Protein AF-A0A2G9XIV4-F1 (afdb_monomer)

Solvent-accessible surface area (backbone atoms only — not comparable to full-atom values): 6781 Å² total; per-residue (Å²): 138,84,92,63,65,59,66,62,54,16,43,53,44,11,53,52,32,30,74,41,35,39,82,73,36,91,86,48,71,85,70,71,69,76,43,73,49,71,49,78,47,77,39,81,91,79,71,44,75,49,69,48,48,51,55,42,62,82,71,93,67,86,53,68,64,30,22,48,42,14,38,52,41,20,49,53,41,41,44,69,72,41,42,87,83,46,74,81,74,77,91,73,88,87,65,81,59,66,48,75,61,68,94,82,39,70,50,70,62,131

Mean predicted aligned error: 3.56 Å

Nearest PDB structures (foldseek):
  3jqj-assembly1_B  TM=9.462E-01  e=2.613E-1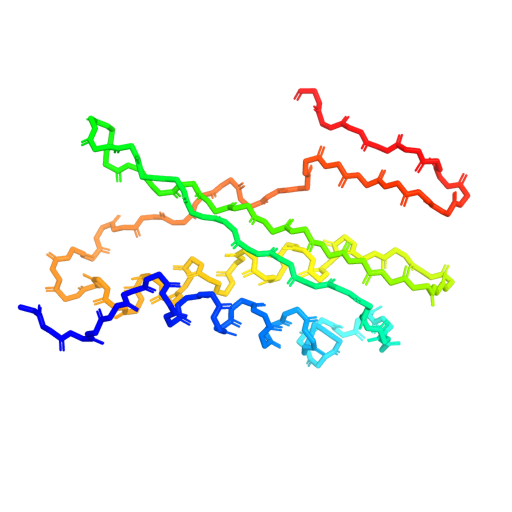0  Thermus thermophilus HB8
  3jqk-assembly1_A  TM=9.771E-01  e=6.191E-10  Thermus thermophilus HB8
  4pyd-assembly1_D  TM=9.855E-01  e=1.219E-09  Escherichia coli K-12
  4pya-assembly1_A  TM=9.927E-01  e=2.652E-08  Escherichia coli K-12
  1ekr-assembly1_A  TM=8.730E-01  e=9.307E-09  Escherichia coli

pLDDT: mean 94.66, std 8.62, range [45.69, 98.75]

Foldseek 3Di:
DPPDDLQVQLFVQLLVQLQCLCVVPVPDDRFDWPDKDWDWDADPVVRDIDIFIDTHGDDQDWSQSSRLRSRVRSLVSSCVSCCVVPVPDDDDDSHGQWTADDPVGIDGDD

Radius of gyration: 14.83 Å; Cα contacts (8 Å, |Δi|>4): 152; chains: 1; bounding box: 32×26×44 Å

Secondary structure (DSSP, 8-state):
--S--HHHHHHHHHHHHHHTHHHHSTTPPP--EEEEEEEEEEETTTTEEEEEEEEEE-SSS--HHHHHHHHHHHHHHHHHHHTTT-S----------EE--STT--EE--

Sequence (110 aa):
MTKGDVFAVAKVAGIMAAKKTSDMIPMCHPLYLTGVDIQFTVNADSGEIKILAAVKTVGKTGVEMEAMTAVAVAGLTIYDMCKAADRSIIITDINLLSKKGGKSGTFIRE

Structure (mmCIF, N/CA/C/O backbone):
data_AF-A0A2G9XIV4-F1
#
_entry.id   AF-A0A2G9XIV4-F1
#
loop_
_atom_site.group_PDB
_atom_site.id
_atom_site.type_symbol
_atom_site.label_atom_id
_atom_site.label_alt_id
_atom_site.label_comp_id
_atom_site.label_asym_id
_atom_site.label_entity_id
_atom_site.label_seq_id
_atom_site.pdbx_PDB_ins_code
_atom_site.Cartn_x
_atom_site.Cartn_y
_atom_site.Cartn_z
_atom_site.occupancy
_atom_site.B_iso_or_equiv
_atom_site.auth_seq_id
_atom_site.auth_comp_id
_atom_site.auth_asym_id
_atom_site.auth_atom_id
_atom_site.pdbx_PDB_model_num
ATOM 1 N N . MET A 1 1 ? 5.610 -6.203 -24.290 1.00 46.03 1 MET A N 1
ATOM 2 C CA . MET A 1 1 ? 4.916 -6.460 -23.010 1.00 46.03 1 MET A CA 1
ATOM 3 C C . MET A 1 1 ? 3.524 -5.874 -23.093 1.00 46.03 1 MET A C 1
ATOM 5 O O . MET A 1 1 ? 3.418 -4.668 -23.222 1.00 46.03 1 MET A O 1
ATOM 9 N N . THR A 1 2 ? 2.471 -6.679 -23.024 1.00 45.69 2 THR A N 1
ATOM 10 C CA . THR A 1 2 ? 1.101 -6.154 -22.900 1.00 45.69 2 THR A CA 1
ATOM 11 C C . THR A 1 2 ? 0.370 -6.948 -21.829 1.00 45.69 2 THR A C 1
ATOM 13 O O . THR A 1 2 ? -0.594 -7.650 -22.102 1.00 45.69 2 THR A O 1
ATOM 16 N N . LYS A 1 3 ? 0.863 -6.865 -20.585 1.00 57.59 3 LYS A N 1
ATOM 17 C CA . LYS A 1 3 ? 0.127 -7.367 -19.413 1.00 57.59 3 LYS A CA 1
ATOM 18 C C . LYS A 1 3 ? -1.074 -6.468 -19.038 1.00 57.59 3 LYS A C 1
ATOM 20 O O . LYS A 1 3 ? -1.770 -6.776 -18.082 1.00 57.59 3 LYS A O 1
ATOM 25 N N . GLY A 1 4 ? -1.351 -5.408 -19.804 1.00 65.81 4 GLY A N 1
ATOM 26 C CA . GLY A 1 4 ? -2.437 -4.455 -19.555 1.00 65.81 4 GLY A CA 1
ATOM 27 C C . GLY A 1 4 ? -1.962 -3.201 -18.822 1.00 65.81 4 GLY A C 1
ATOM 28 O O . GLY A 1 4 ? -0.762 -3.008 -18.628 1.00 65.81 4 GLY A O 1
ATOM 29 N N . ASP A 1 5 ? -2.909 -2.343 -18.443 1.00 90.44 5 ASP A N 1
ATOM 30 C CA . ASP A 1 5 ? -2.645 -1.135 -17.658 1.00 90.44 5 ASP A CA 1
ATOM 31 C C . ASP A 1 5 ? -2.196 -1.518 -16.237 1.00 90.44 5 ASP A C 1
ATOM 33 O O . ASP A 1 5 ? -2.998 -1.922 -15.390 1.00 90.44 5 ASP A O 1
ATOM 37 N N . VAL A 1 6 ? -0.887 -1.411 -15.999 1.00 94.00 6 VAL A N 1
ATOM 38 C CA . VAL A 1 6 ? -0.233 -1.781 -14.738 1.00 94.00 6 VAL A CA 1
ATOM 39 C C . VAL A 1 6 ? -0.821 -1.014 -13.554 1.00 94.00 6 VAL A C 1
ATOM 41 O O . VAL A 1 6 ? -1.042 -1.597 -12.492 1.00 94.00 6 VAL A O 1
ATOM 44 N N . PHE A 1 7 ? -1.125 0.274 -13.728 1.00 96.31 7 PHE A N 1
ATOM 45 C CA . PHE A 1 7 ? -1.637 1.110 -12.645 1.00 96.31 7 PHE A CA 1
ATOM 46 C C . PHE A 1 7 ? -3.095 0.800 -12.333 1.00 96.31 7 PHE A C 1
ATOM 48 O O . PHE A 1 7 ? -3.472 0.778 -11.159 1.00 96.31 7 PHE A O 1
ATOM 55 N N . ALA A 1 8 ? -3.910 0.499 -13.345 1.00 96.81 8 ALA A N 1
ATOM 56 C CA . ALA A 1 8 ? -5.287 0.068 -13.123 1.00 96.81 8 ALA A CA 1
ATOM 57 C C . ALA A 1 8 ? -5.342 -1.249 -12.330 1.00 96.81 8 ALA A C 1
ATOM 59 O O . ALA A 1 8 ? -6.069 -1.343 -11.337 1.00 96.81 8 ALA A O 1
ATOM 60 N N . VAL A 1 9 ? -4.533 -2.244 -12.708 1.00 97.50 9 VAL A N 1
ATOM 61 C CA . VAL A 1 9 ? -4.481 -3.540 -12.009 1.00 97.50 9 VAL A CA 1
ATOM 62 C C . VAL A 1 9 ? -3.934 -3.375 -10.588 1.00 97.50 9 VAL A C 1
ATOM 64 O O . VAL A 1 9 ? -4.540 -3.872 -9.637 1.00 97.50 9 VAL A O 1
ATOM 67 N N . ALA A 1 10 ? -2.849 -2.614 -10.413 1.00 98.19 10 ALA A N 1
ATOM 68 C CA . ALA A 1 10 ? -2.278 -2.331 -9.097 1.00 98.19 10 ALA A CA 1
ATOM 69 C C . ALA A 1 10 ? -3.242 -1.554 -8.185 1.00 98.19 10 ALA A C 1
ATOM 71 O O . ALA A 1 10 ? -3.318 -1.842 -6.989 1.00 98.19 10 ALA A O 1
ATOM 72 N N . LYS A 1 11 ? -4.031 -0.617 -8.735 1.00 98.44 11 LYS A N 1
ATOM 73 C CA . LYS A 1 11 ? -5.085 0.098 -7.997 1.00 98.44 11 LYS A CA 1
ATOM 74 C C . LYS A 1 11 ? -6.133 -0.870 -7.460 1.00 98.44 11 LYS A C 1
ATOM 76 O O . LYS A 1 11 ? -6.463 -0.818 -6.277 1.00 98.44 11 LYS A O 1
ATOM 81 N N . VAL A 1 12 ? -6.647 -1.759 -8.310 1.00 98.25 12 VAL A N 1
ATOM 82 C CA . VAL A 1 12 ? -7.649 -2.753 -7.899 1.00 98.25 12 VAL A CA 1
ATOM 83 C C . VAL A 1 12 ? -7.076 -3.681 -6.830 1.00 98.25 12 VAL A C 1
A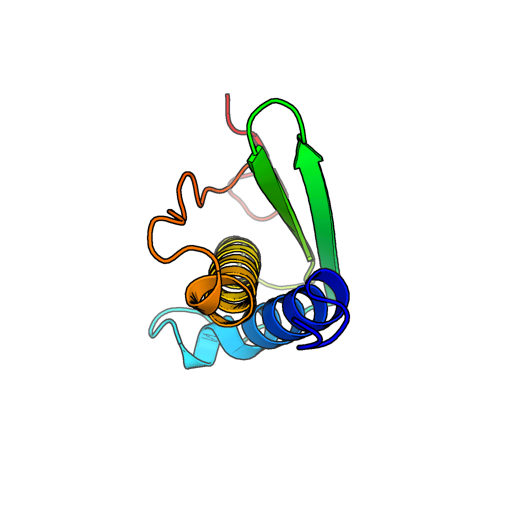TOM 85 O O . VAL A 1 12 ? -7.720 -3.887 -5.800 1.00 98.25 12 VAL A O 1
ATOM 88 N N . ALA A 1 13 ? -5.852 -4.176 -7.026 1.00 98.62 13 ALA A N 1
ATOM 89 C CA . ALA A 1 13 ? -5.180 -5.044 -6.066 1.00 98.62 13 ALA A CA 1
ATOM 90 C C . ALA A 1 13 ? -4.993 -4.363 -4.701 1.00 98.62 13 ALA A C 1
ATOM 92 O O . ALA A 1 13 ? -5.343 -4.947 -3.675 1.00 98.62 13 ALA A O 1
ATOM 93 N N . GLY A 1 14 ? -4.534 -3.109 -4.674 1.00 98.62 14 GLY A N 1
ATOM 94 C CA . GLY A 1 14 ? -4.394 -2.345 -3.434 1.00 98.62 14 GLY A CA 1
ATOM 95 C C . GLY A 1 14 ? -5.735 -2.075 -2.737 1.00 98.62 14 GLY A C 1
ATOM 96 O O . GLY A 1 14 ? -5.832 -2.219 -1.519 1.00 98.62 14 GLY A O 1
ATOM 97 N N . ILE A 1 15 ? -6.804 -1.765 -3.486 1.00 98.69 15 ILE A N 1
ATOM 98 C CA . ILE A 1 15 ? -8.155 -1.583 -2.917 1.00 98.69 15 ILE A CA 1
ATOM 99 C C . ILE A 1 15 ? -8.683 -2.892 -2.317 1.00 98.69 15 ILE A C 1
ATOM 101 O O . ILE A 1 15 ? -9.290 -2.885 -1.242 1.00 98.69 15 ILE A O 1
ATOM 105 N N . MET A 1 16 ? -8.468 -4.020 -2.997 1.00 98.50 16 MET A N 1
ATOM 106 C CA . MET A 1 16 ? -8.832 -5.337 -2.475 1.00 98.50 16 MET A CA 1
ATOM 107 C C . MET A 1 16 ? -8.039 -5.675 -1.214 1.00 98.50 16 MET A C 1
ATOM 109 O O . MET A 1 16 ? -8.621 -6.161 -0.247 1.00 98.50 16 MET A O 1
ATOM 113 N N . ALA A 1 17 ? -6.739 -5.386 -1.209 1.00 98.56 17 ALA A N 1
ATOM 114 C CA . ALA A 1 17 ? -5.864 -5.630 -0.074 1.00 98.56 17 ALA A CA 1
ATOM 115 C C . ALA A 1 17 ? -6.288 -4.829 1.158 1.00 98.56 17 ALA A C 1
ATOM 117 O O . ALA A 1 17 ? -6.411 -5.416 2.227 1.00 98.56 17 ALA A O 1
ATOM 118 N N . ALA A 1 18 ? -6.620 -3.542 0.995 1.00 98.50 18 ALA A N 1
ATOM 119 C CA . ALA A 1 18 ? -7.145 -2.710 2.078 1.00 98.50 18 ALA A CA 1
ATOM 120 C C . ALA A 1 18 ? -8.351 -3.374 2.763 1.00 98.50 18 ALA A C 1
ATOM 122 O O . ALA A 1 18 ? -8.394 -3.493 3.984 1.00 98.50 18 ALA A O 1
ATOM 123 N N . LYS A 1 19 ? -9.308 -3.882 1.974 1.00 97.81 19 LYS A N 1
ATOM 124 C CA . LYS A 1 19 ? -10.521 -4.547 2.484 1.00 97.81 19 LYS A CA 1
ATOM 125 C C . LYS A 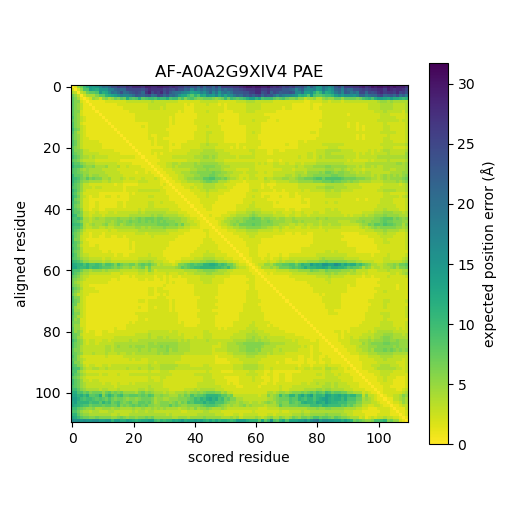1 19 ? -10.249 -5.905 3.138 1.00 97.81 19 LYS A C 1
ATOM 127 O O . LYS A 1 19 ? -11.041 -6.330 3.969 1.00 97.81 19 LYS A O 1
ATOM 132 N N . LYS A 1 20 ? -9.155 -6.571 2.765 1.00 98.00 20 LYS A N 1
ATOM 133 C CA . LYS A 1 20 ? -8.740 -7.888 3.276 1.00 98.00 20 LYS A CA 1
ATOM 134 C C . LYS A 1 20 ? -7.623 -7.809 4.319 1.00 98.00 20 LYS A C 1
ATOM 136 O O . LYS A 1 20 ? -7.000 -8.817 4.633 1.00 98.00 20 LYS A O 1
ATOM 141 N N . THR A 1 21 ? -7.344 -6.624 4.859 1.00 98.31 21 THR A N 1
ATOM 142 C CA . THR A 1 21 ? -6.238 -6.425 5.810 1.00 98.31 21 THR A CA 1
ATOM 143 C C . THR A 1 21 ? -6.367 -7.322 7.040 1.00 98.31 21 THR A C 1
ATOM 145 O O . THR A 1 21 ? -5.389 -7.941 7.447 1.00 98.31 21 THR A O 1
ATOM 148 N N . SER A 1 22 ? -7.577 -7.461 7.588 1.00 97.38 22 SER A N 1
ATOM 149 C CA . SER A 1 22 ? -7.840 -8.325 8.751 1.00 97.38 22 SER A CA 1
ATOM 150 C C . SER A 1 22 ? -7.723 -9.825 8.459 1.00 97.38 22 SER A C 1
ATOM 152 O O . SER A 1 22 ? -7.427 -10.585 9.374 1.00 97.38 22 SER A O 1
ATOM 154 N N . ASP A 1 23 ? -7.851 -10.251 7.198 1.00 97.69 23 ASP A N 1
ATOM 155 C CA . ASP A 1 23 ? -7.604 -11.645 6.801 1.00 97.69 23 ASP A CA 1
ATOM 156 C C . ASP A 1 23 ? -6.099 -11.972 6.798 1.00 97.69 23 ASP A C 1
ATOM 158 O O . ASP A 1 23 ? -5.704 -13.124 6.967 1.00 97.69 23 ASP A O 1
ATOM 162 N N . MET A 1 24 ? -5.252 -10.961 6.569 1.00 96.69 24 MET A N 1
ATOM 163 C CA . MET A 1 24 ? -3.799 -11.117 6.433 1.00 96.69 24 MET A CA 1
ATOM 164 C C . MET A 1 24 ? -3.036 -10.819 7.727 1.00 96.69 24 MET A C 1
ATOM 166 O O . MET A 1 24 ? -1.981 -11.406 7.959 1.00 96.69 24 MET A O 1
ATOM 170 N N . ILE A 1 25 ? -3.530 -9.894 8.555 1.00 97.19 25 ILE A N 1
ATOM 171 C CA . ILE A 1 25 ? -2.842 -9.425 9.762 1.00 97.19 25 ILE A CA 1
ATOM 172 C C . ILE A 1 25 ? -3.593 -9.940 10.997 1.00 97.19 25 ILE A C 1
ATOM 174 O O . ILE A 1 25 ? -4.647 -9.394 11.321 1.00 97.19 25 ILE A O 1
ATOM 178 N N . PRO A 1 26 ? -3.056 -10.938 11.731 1.00 96.12 26 PRO A N 1
ATOM 179 C CA . PRO A 1 26 ? -3.818 -11.700 12.730 1.00 96.12 26 PRO A CA 1
ATOM 180 C C . PRO A 1 26 ? -4.481 -10.887 13.849 1.00 96.12 26 PRO A C 1
ATOM 182 O O . PRO A 1 26 ? -5.493 -11.306 14.396 1.00 96.12 26 PRO A O 1
ATOM 185 N N . MET A 1 27 ? -3.905 -9.736 14.207 1.00 96.12 27 MET A N 1
ATOM 186 C CA . MET A 1 27 ? -4.388 -8.884 15.302 1.00 96.12 27 MET A CA 1
ATOM 187 C C . MET A 1 27 ? -5.143 -7.638 14.810 1.00 96.12 27 MET A C 1
ATOM 189 O O . MET A 1 27 ? -5.489 -6.768 15.613 1.00 96.12 27 MET A O 1
ATOM 193 N N . CYS A 1 28 ? -5.386 -7.515 13.501 1.00 95.62 28 CYS A N 1
ATOM 194 C CA . CYS A 1 28 ? -6.217 -6.448 12.956 1.00 95.62 28 CYS A CA 1
ATOM 195 C C . CYS A 1 28 ? -7.697 -6.736 13.207 1.00 95.62 28 CYS A C 1
ATOM 197 O O . CYS A 1 28 ? -8.175 -7.858 13.06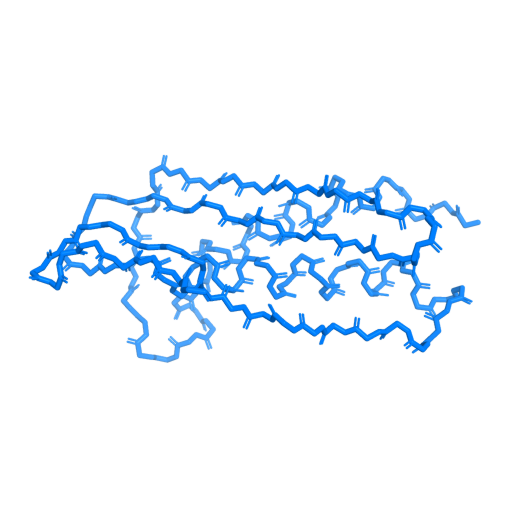7 1.00 95.62 28 CYS A O 1
ATOM 199 N N . HIS A 1 29 ? -8.442 -5.686 13.538 1.00 92.88 29 HIS A N 1
ATOM 200 C CA . HIS A 1 29 ? -9.886 -5.791 13.682 1.00 92.88 29 HIS A CA 1
ATOM 201 C C . HIS A 1 29 ? -10.533 -5.792 12.293 1.00 92.88 29 HIS A C 1
ATOM 203 O O . HIS A 1 29 ? -10.088 -5.044 11.422 1.00 92.88 29 HIS A O 1
ATOM 209 N N . PRO A 1 30 ? -11.609 -6.560 12.070 1.00 92.56 30 PRO A N 1
ATOM 210 C CA . PRO A 1 30 ? -12.433 -6.389 10.882 1.00 92.56 30 PRO A CA 1
ATOM 211 C C . PRO A 1 30 ? -13.061 -4.988 10.867 1.00 92.56 30 PRO A C 1
ATOM 213 O O . PRO A 1 30 ? -13.732 -4.595 11.826 1.00 92.56 30 PRO A O 1
ATOM 216 N N . LEU A 1 31 ? -12.849 -4.231 9.786 1.00 92.88 31 LEU A N 1
ATOM 217 C CA . LEU A 1 31 ? -13.327 -2.854 9.639 1.00 92.88 31 LEU A CA 1
ATOM 218 C C . LEU A 1 31 ? -14.126 -2.662 8.350 1.00 92.88 31 LEU A C 1
ATOM 220 O O . LEU A 1 31 ? -13.719 -3.077 7.267 1.00 92.88 31 LEU A O 1
ATOM 224 N N . TYR A 1 32 ? -15.243 -1.943 8.461 1.00 94.31 32 TYR A N 1
ATOM 225 C CA . TYR A 1 32 ? -15.982 -1.452 7.303 1.00 94.31 32 TYR A CA 1
ATOM 226 C C . TYR A 1 32 ? -15.349 -0.149 6.812 1.00 94.31 32 TYR A C 1
ATOM 228 O O . TYR A 1 32 ? -15.450 0.901 7.453 1.00 94.31 32 TYR A O 1
ATOM 236 N N . LEU A 1 33 ? -14.662 -0.211 5.673 1.00 97.44 33 LEU A N 1
ATOM 237 C CA . LEU A 1 33 ? -14.016 0.956 5.075 1.00 97.44 33 LEU A CA 1
ATOM 238 C C . LEU A 1 33 ? -15.045 1.815 4.341 1.00 97.44 33 LEU A C 1
ATOM 240 O O . LEU A 1 33 ? -15.839 1.308 3.551 1.00 97.44 33 LEU A O 1
ATOM 244 N N . THR A 1 34 ? -15.011 3.124 4.581 1.00 97.44 34 THR A N 1
ATOM 245 C CA . THR A 1 34 ? -15.892 4.101 3.922 1.00 97.44 34 THR A CA 1
ATOM 246 C C . THR A 1 34 ? -15.252 4.720 2.684 1.00 97.44 34 THR A C 1
ATOM 248 O O . THR A 1 34 ? -15.947 5.298 1.855 1.00 97.44 34 THR A O 1
ATOM 251 N N . GLY A 1 35 ? -13.933 4.585 2.529 1.00 97.81 35 GLY A N 1
ATOM 252 C CA . GLY A 1 35 ? -13.224 5.014 1.332 1.00 97.81 35 GLY A CA 1
ATOM 253 C C . GLY A 1 35 ? -11.813 4.447 1.272 1.00 97.81 35 GLY A C 1
ATOM 254 O O . GLY A 1 35 ? -11.138 4.342 2.295 1.00 97.81 35 GLY A O 1
ATOM 255 N N . VAL A 1 36 ? -11.382 4.098 0.063 1.00 98.50 36 VAL A N 1
ATOM 256 C CA . VAL A 1 36 ? -10.007 3.711 -0.262 1.00 98.50 36 VAL A CA 1
ATOM 257 C C . VAL A 1 36 ? -9.658 4.395 -1.577 1.00 98.50 36 VAL A C 1
ATOM 259 O O . VAL A 1 36 ? -10.333 4.158 -2.578 1.00 98.50 36 VAL A O 1
ATOM 262 N N . ASP A 1 37 ? -8.634 5.241 -1.568 1.00 98.38 37 ASP A N 1
ATOM 263 C CA . ASP A 1 37 ? -8.062 5.843 -2.772 1.00 98.38 37 ASP A CA 1
ATOM 264 C C . ASP A 1 37 ? -6.580 5.487 -2.877 1.00 98.38 37 ASP A C 1
ATOM 266 O O . ASP A 1 37 ? -5.886 5.389 -1.864 1.00 98.38 37 ASP A O 1
ATOM 270 N N . ILE A 1 38 ? -6.114 5.272 -4.106 1.00 98.62 38 ILE A N 1
ATOM 271 C CA . ILE A 1 38 ? -4.718 4.953 -4.408 1.00 98.62 38 ILE A CA 1
ATOM 272 C C . ILE A 1 38 ? -4.275 5.815 -5.581 1.00 98.62 38 ILE A C 1
ATOM 274 O O . ILE A 1 38 ? -4.964 5.905 -6.600 1.00 98.62 38 ILE A O 1
ATOM 278 N N . GLN A 1 39 ? -3.110 6.429 -5.456 1.00 98.25 39 GLN A N 1
ATOM 279 C CA . GLN A 1 39 ? -2.531 7.303 -6.464 1.00 98.25 39 GLN A CA 1
ATOM 280 C C . GLN A 1 39 ? -1.120 6.836 -6.798 1.00 98.25 39 GLN A C 1
ATOM 282 O O . GLN A 1 39 ? -0.393 6.351 -5.930 1.00 98.25 39 GLN A O 1
ATOM 287 N N . PHE A 1 40 ? -0.758 6.994 -8.067 1.00 98.00 40 PHE A N 1
ATOM 288 C CA . PHE A 1 40 ? 0.564 6.674 -8.582 1.00 98.00 40 PHE A CA 1
ATOM 289 C C . PHE A 1 40 ? 1.177 7.936 -9.169 1.00 98.00 40 PHE A C 1
ATOM 291 O O . PHE A 1 40 ? 0.529 8.650 -9.936 1.00 98.00 40 PHE A O 1
ATOM 298 N N . THR A 1 41 ? 2.429 8.199 -8.825 1.00 97.56 41 THR A N 1
ATOM 299 C CA . THR A 1 41 ? 3.238 9.237 -9.462 1.00 97.56 41 THR A CA 1
ATOM 300 C C . THR A 1 41 ? 4.498 8.583 -9.992 1.00 97.56 41 THR A C 1
ATOM 302 O O . THR A 1 41 ? 5.212 7.923 -9.241 1.00 97.56 41 THR A O 1
ATOM 305 N N . VAL A 1 42 ? 4.751 8.748 -11.286 1.00 95.81 42 VAL A N 1
ATOM 306 C CA . VAL A 1 42 ? 5.938 8.203 -11.946 1.00 95.81 42 VAL A CA 1
ATOM 307 C C . VAL A 1 42 ? 6.969 9.312 -12.057 1.00 95.81 42 VAL A C 1
ATOM 309 O O . VAL A 1 42 ? 6.668 10.374 -12.601 1.00 95.81 42 VAL A O 1
ATOM 312 N N . ASN A 1 43 ? 8.174 9.059 -11.560 1.00 95.12 43 ASN A N 1
ATOM 313 C CA . ASN A 1 43 ? 9.335 9.889 -11.824 1.00 95.12 43 ASN A CA 1
ATOM 314 C C . ASN A 1 43 ? 10.192 9.187 -12.883 1.00 95.12 43 ASN A C 1
ATOM 316 O O . ASN A 1 43 ? 10.886 8.218 -12.588 1.00 95.12 43 ASN A O 1
ATOM 320 N N . ALA A 1 44 ? 10.097 9.649 -14.131 1.00 90.94 44 ALA A N 1
ATOM 321 C CA . ALA A 1 44 ? 10.817 9.040 -15.247 1.00 90.94 44 ALA A CA 1
ATOM 322 C C . ALA A 1 44 ? 12.339 9.241 -15.150 1.00 90.94 44 ALA A C 1
ATOM 324 O O . ALA A 1 44 ? 13.081 8.390 -15.633 1.00 90.94 44 ALA A O 1
ATOM 325 N N . ASP A 1 45 ? 12.789 10.317 -14.498 1.00 93.56 45 ASP A N 1
ATOM 326 C CA . ASP A 1 45 ? 14.212 10.642 -14.376 1.00 93.56 45 ASP A CA 1
ATOM 327 C C . ASP A 1 45 ? 14.914 9.721 -13.369 1.00 93.56 45 ASP A C 1
ATOM 329 O O . ASP A 1 45 ? 16.034 9.277 -13.615 1.00 93.56 45 ASP A O 1
ATOM 333 N N . SER A 1 46 ? 14.250 9.398 -12.250 1.00 93.69 46 SER A N 1
ATOM 334 C CA . SER A 1 46 ? 14.771 8.454 -11.247 1.00 93.69 46 SER A CA 1
ATOM 335 C C . SER A 1 46 ? 14.342 7.001 -11.476 1.00 93.69 46 SER A C 1
ATOM 337 O O . SER A 1 46 ? 14.890 6.098 -10.850 1.00 93.69 46 SER A O 1
ATOM 339 N N . GLY A 1 47 ? 13.375 6.751 -12.365 1.00 93.00 47 GLY A N 1
ATOM 340 C CA . GLY A 1 47 ? 12.792 5.421 -12.568 1.00 93.00 47 GLY A CA 1
ATOM 341 C C . GLY A 1 47 ? 11.901 4.956 -11.409 1.00 93.00 47 GLY A C 1
ATOM 342 O O . GLY A 1 47 ? 11.642 3.762 -11.266 1.00 93.00 47 GLY A O 1
ATOM 343 N N . GLU A 1 48 ? 11.427 5.879 -10.572 1.00 96.25 48 GLU A N 1
ATOM 344 C CA . GLU A 1 48 ? 10.667 5.568 -9.362 1.00 96.25 48 GLU A CA 1
ATOM 345 C C . GLU A 1 48 ? 9.155 5.668 -9.585 1.00 96.25 48 GLU A C 1
ATOM 347 O O . GLU A 1 48 ? 8.647 6.538 -10.300 1.00 96.25 48 GLU A O 1
ATOM 352 N N . ILE A 1 49 ? 8.409 4.804 -8.896 1.00 97.44 49 ILE A N 1
ATOM 353 C CA . ILE A 1 49 ? 6.950 4.877 -8.819 1.00 97.44 49 ILE A CA 1
ATOM 354 C C . ILE A 1 49 ? 6.567 5.117 -7.365 1.00 97.44 49 ILE A C 1
ATOM 356 O O . ILE A 1 49 ? 6.691 4.233 -6.518 1.00 97.44 49 ILE A O 1
ATOM 360 N N . LYS A 1 50 ? 6.039 6.307 -7.079 1.00 98.12 50 LYS A N 1
ATOM 361 C CA . LYS A 1 50 ? 5.476 6.626 -5.770 1.00 98.12 50 LYS A CA 1
ATOM 362 C C . LYS A 1 50 ? 4.033 6.150 -5.704 1.00 98.12 50 LYS A C 1
ATOM 364 O O . LYS A 1 50 ? 3.214 6.523 -6.544 1.00 98.12 50 LYS A O 1
ATOM 369 N N . ILE A 1 51 ? 3.727 5.358 -4.681 1.00 98.62 51 ILE A N 1
ATOM 370 C CA . ILE A 1 51 ? 2.383 4.850 -4.400 1.00 98.62 51 ILE A CA 1
ATOM 371 C C . ILE A 1 51 ? 1.877 5.529 -3.131 1.00 98.62 51 ILE A C 1
ATOM 373 O O . ILE A 1 51 ? 2.510 5.445 -2.080 1.00 98.62 51 ILE A O 1
ATOM 377 N N . LEU A 1 52 ? 0.725 6.186 -3.218 1.00 98.69 52 LEU A N 1
ATOM 378 C CA . LEU A 1 52 ? 0.064 6.806 -2.075 1.00 98.69 52 LEU A CA 1
ATOM 379 C C . LEU A 1 52 ? -1.317 6.184 -1.896 1.00 98.69 52 LEU A C 1
ATOM 381 O O . LEU A 1 52 ? -2.128 6.240 -2.816 1.00 98.69 52 LEU A O 1
ATOM 385 N N . ALA A 1 53 ? -1.596 5.627 -0.717 1.00 98.75 53 ALA A N 1
ATOM 386 C CA . ALA A 1 53 ? -2.928 5.147 -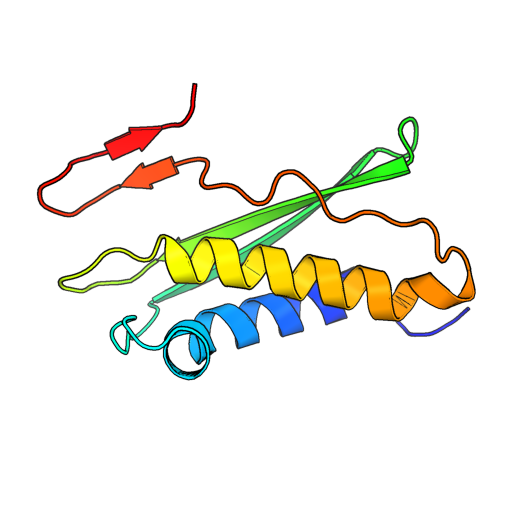0.359 1.00 98.75 53 ALA A CA 1
ATOM 387 C C . ALA A 1 53 ? -3.532 5.988 0.770 1.00 98.75 53 ALA A C 1
ATOM 389 O O . ALA A 1 53 ? -2.873 6.279 1.768 1.00 98.75 53 ALA A O 1
ATOM 390 N N . A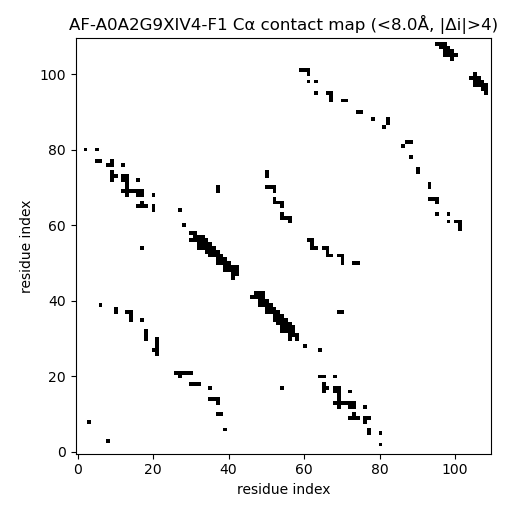LA A 1 54 ? -4.810 6.333 0.625 1.00 98.62 54 ALA A N 1
ATOM 391 C CA . ALA A 1 54 ? -5.605 6.994 1.649 1.00 98.62 54 ALA A CA 1
ATOM 392 C C . ALA A 1 54 ? -6.837 6.142 1.970 1.00 98.62 54 ALA A C 1
ATOM 394 O O . ALA A 1 54 ? -7.677 5.890 1.104 1.00 98.62 54 ALA A O 1
ATOM 395 N N . VAL A 1 55 ? -6.956 5.719 3.229 1.00 98.56 55 VAL A N 1
ATOM 396 C CA . VAL A 1 55 ? -8.066 4.888 3.713 1.00 98.56 55 VAL A CA 1
ATOM 397 C C . VAL A 1 55 ? -8.864 5.648 4.766 1.00 98.56 55 VAL A C 1
ATOM 399 O O . VAL A 1 55 ? -8.306 6.379 5.585 1.00 98.56 55 VAL A O 1
ATOM 402 N N . LYS A 1 56 ? -10.188 5.492 4.733 1.00 98.00 56 LYS A N 1
ATOM 403 C CA . LYS A 1 56 ? -11.126 6.092 5.686 1.00 98.00 56 LYS A CA 1
ATOM 404 C C . LYS A 1 56 ? -12.071 5.030 6.237 1.00 98.00 56 LYS A C 1
ATOM 406 O O . LYS A 1 56 ? -12.501 4.125 5.523 1.00 98.00 56 LYS A O 1
ATOM 411 N N . THR A 1 57 ? -12.431 5.182 7.505 1.00 97.06 57 THR A N 1
ATOM 412 C CA . THR A 1 57 ? -13.487 4.409 8.163 1.00 97.06 57 THR A CA 1
ATOM 413 C C . THR A 1 57 ? -14.199 5.277 9.200 1.00 97.06 57 THR A C 1
ATOM 415 O O . THR A 1 57 ? -13.701 6.337 9.586 1.00 97.06 57 THR A O 1
ATOM 418 N N . VAL A 1 58 ? -15.355 4.809 9.663 1.00 93.50 58 VAL A N 1
ATOM 419 C CA . VAL A 1 58 ? -16.006 5.277 10.888 1.00 93.50 58 VAL A CA 1
ATOM 420 C C . VAL A 1 58 ? -16.030 4.084 11.840 1.00 93.50 58 VAL A C 1
ATOM 422 O O . VAL A 1 58 ? -16.834 3.170 11.679 1.00 93.50 58 VAL A O 1
ATOM 425 N N . GLY A 1 59 ? -15.109 4.062 12.802 1.00 87.50 59 GLY A N 1
ATOM 426 C CA . GLY A 1 59 ? -14.884 2.904 13.664 1.00 87.50 59 GLY A CA 1
ATOM 427 C C . GLY A 1 59 ? -14.135 3.247 14.950 1.00 87.50 59 GLY A C 1
ATOM 428 O O . GLY A 1 59 ? -13.748 4.392 15.181 1.00 87.50 59 GLY A O 1
ATOM 429 N N . LYS A 1 60 ? -13.958 2.239 15.814 1.00 88.94 60 LYS A N 1
ATOM 430 C CA . LYS A 1 60 ? -13.284 2.391 17.118 1.00 88.94 60 LYS A CA 1
ATOM 431 C C . LYS A 1 60 ? -11.756 2.343 17.021 1.00 88.94 60 LYS A C 1
ATOM 433 O O . LYS A 1 60 ? -11.084 2.850 17.916 1.00 88.94 60 LYS A O 1
ATOM 438 N N . THR A 1 61 ? -11.219 1.738 15.965 1.00 91.62 61 THR A N 1
ATOM 439 C CA . THR A 1 61 ? -9.779 1.619 15.709 1.00 91.62 61 THR A CA 1
ATOM 440 C C . THR A 1 61 ? -9.398 2.400 14.457 1.00 91.62 61 THR A C 1
ATOM 442 O O . THR A 1 61 ? -10.256 2.730 13.637 1.00 91.62 61 THR A O 1
ATOM 445 N N . GLY A 1 62 ? -8.115 2.744 14.340 1.00 95.19 62 GLY A N 1
ATOM 446 C CA . GLY A 1 62 ? -7.591 3.406 13.150 1.00 95.19 62 GLY A CA 1
ATOM 447 C C . GLY A 1 62 ? -7.475 2.459 11.952 1.00 95.19 62 GLY A C 1
ATOM 448 O O . GLY A 1 62 ? -7.778 1.272 12.066 1.00 95.19 62 GLY A O 1
ATOM 449 N N . VAL A 1 63 ? -7.070 3.028 10.813 1.00 97.69 63 VAL A N 1
ATOM 450 C CA . VAL A 1 63 ? -6.899 2.342 9.517 1.00 97.69 63 VAL A CA 1
ATOM 451 C C . VAL A 1 63 ? -5.470 2.451 8.979 1.00 97.69 63 VAL A C 1
ATOM 453 O O . VAL A 1 63 ? -5.229 2.494 7.771 1.00 97.69 63 VAL A O 1
ATOM 456 N N . GLU A 1 64 ? -4.500 2.580 9.889 1.00 97.69 64 GLU A N 1
ATOM 457 C CA . GLU A 1 64 ? -3.078 2.650 9.553 1.00 97.69 64 GLU A CA 1
ATOM 458 C C . GLU A 1 64 ? -2.646 1.407 8.762 1.00 97.69 64 GLU A C 1
ATOM 460 O O . GLU A 1 64 ? -1.941 1.518 7.758 1.00 97.69 64 GLU A O 1
ATOM 465 N N . MET A 1 65 ? -3.113 0.231 9.191 1.00 98.00 65 MET A N 1
ATOM 466 C CA . MET A 1 65 ? -2.748 -1.043 8.577 1.00 98.00 65 MET A CA 1
ATOM 467 C C . MET A 1 65 ? -3.357 -1.195 7.189 1.00 98.00 65 MET A C 1
ATOM 469 O O . MET A 1 65 ? -2.656 -1.581 6.263 1.00 98.00 65 MET A O 1
ATOM 473 N N . GLU A 1 66 ? -4.615 -0.810 6.999 1.00 98.56 66 GLU A N 1
ATOM 474 C CA . GLU A 1 66 ? -5.287 -0.880 5.704 1.00 98.56 66 GLU A CA 1
ATOM 475 C C . GLU A 1 66 ? -4.595 -0.006 4.657 1.00 98.56 66 GLU A C 1
ATOM 477 O O . GLU A 1 66 ? -4.467 -0.415 3.503 1.00 98.56 66 GLU A O 1
ATOM 482 N N . ALA A 1 67 ? -4.113 1.177 5.052 1.00 98.50 67 ALA A N 1
ATOM 483 C CA . ALA A 1 67 ? -3.354 2.051 4.164 1.00 98.50 67 ALA A CA 1
ATOM 484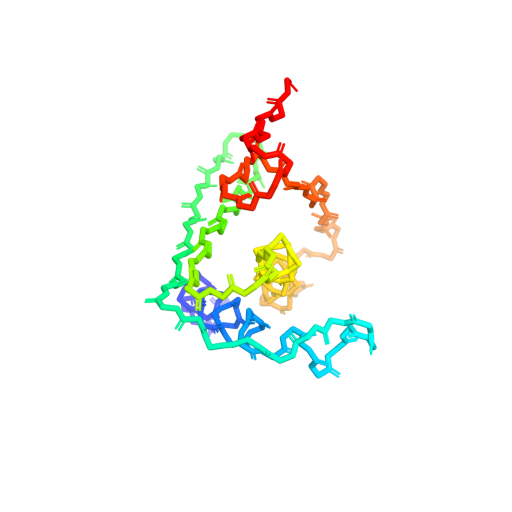 C C . ALA A 1 67 ? -1.987 1.448 3.793 1.00 98.50 67 ALA A C 1
ATOM 486 O O . ALA A 1 67 ? -1.626 1.425 2.614 1.00 98.50 67 ALA A O 1
ATOM 487 N N . MET A 1 68 ? -1.244 0.916 4.770 1.00 98.50 68 MET A N 1
ATOM 488 C CA . MET A 1 68 ? 0.069 0.305 4.519 1.00 98.50 68 MET A CA 1
ATOM 489 C C . MET A 1 68 ? -0.038 -0.978 3.687 1.00 98.50 68 MET A C 1
ATOM 491 O O . MET A 1 68 ? 0.727 -1.173 2.742 1.00 98.50 68 MET A O 1
ATOM 495 N N . THR A 1 69 ? -1.025 -1.824 3.977 1.00 98.62 69 THR A N 1
ATOM 496 C CA . THR A 1 69 ? -1.298 -3.053 3.227 1.00 98.62 69 THR A CA 1
ATOM 497 C C . THR A 1 69 ? -1.721 -2.756 1.788 1.00 98.62 69 THR A C 1
ATOM 499 O O . THR A 1 69 ? -1.275 -3.448 0.871 1.00 98.62 69 THR A O 1
ATOM 502 N N . ALA A 1 70 ? -2.512 -1.703 1.554 1.00 98.75 70 ALA A N 1
ATOM 503 C CA . ALA A 1 70 ? -2.883 -1.274 0.206 1.00 98.75 70 ALA A CA 1
ATOM 504 C C . ALA A 1 70 ? -1.659 -0.909 -0.649 1.00 98.75 70 ALA A C 1
ATOM 506 O O . ALA A 1 70 ? -1.543 -1.379 -1.782 1.00 98.75 70 ALA A O 1
ATOM 507 N N . VAL A 1 71 ? -0.734 -0.111 -0.100 1.00 98.69 71 VAL A N 1
ATOM 508 C CA . VAL A 1 71 ? 0.512 0.274 -0.787 1.00 98.69 71 VAL A CA 1
ATOM 509 C C . VAL A 1 71 ? 1.396 -0.943 -1.041 1.00 98.69 71 VAL A C 1
ATOM 511 O O . VAL A 1 71 ? 1.880 -1.114 -2.159 1.00 98.69 71 VAL A O 1
ATOM 514 N N . ALA A 1 72 ? 1.563 -1.810 -0.040 1.00 98.69 72 ALA A N 1
ATOM 515 C CA . ALA A 1 72 ? 2.391 -3.006 -0.157 1.00 98.69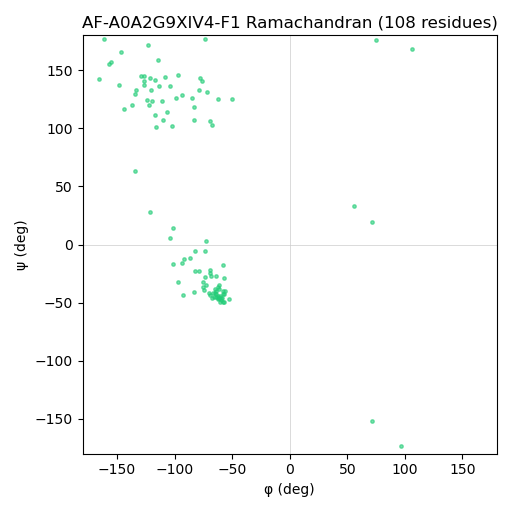 72 ALA A CA 1
ATOM 516 C C . ALA A 1 72 ? 1.922 -3.909 -1.305 1.00 98.69 72 ALA A C 1
ATOM 518 O O . ALA A 1 72 ? 2.710 -4.291 -2.170 1.00 98.69 72 ALA A O 1
ATOM 519 N N . VAL A 1 73 ? 0.622 -4.211 -1.359 1.00 98.69 73 VAL A N 1
ATOM 520 C CA . VAL A 1 73 ? 0.072 -5.095 -2.393 1.00 98.69 73 VAL A CA 1
ATOM 521 C C . VAL A 1 73 ? 0.036 -4.417 -3.762 1.00 98.69 73 VAL A C 1
ATOM 523 O O . VAL A 1 73 ? 0.302 -5.081 -4.765 1.00 98.69 73 VAL A O 1
ATOM 526 N N . ALA A 1 74 ? -0.217 -3.107 -3.837 1.00 98.69 74 ALA A N 1
ATOM 527 C CA . ALA A 1 74 ? -0.092 -2.369 -5.094 1.00 98.69 74 ALA A CA 1
ATOM 528 C C . ALA A 1 74 ? 1.349 -2.433 -5.641 1.00 98.69 74 ALA A C 1
ATOM 530 O O . ALA A 1 74 ? 1.537 -2.737 -6.819 1.00 98.69 74 ALA A O 1
ATOM 531 N N . GLY A 1 75 ? 2.361 -2.247 -4.785 1.00 98.38 75 GLY A N 1
ATOM 532 C CA . GLY A 1 75 ? 3.774 -2.389 -5.149 1.00 98.38 75 GLY A CA 1
ATOM 533 C C . GLY A 1 75 ? 4.131 -3.804 -5.607 1.00 98.38 75 GLY A C 1
ATOM 534 O O . GLY A 1 75 ? 4.736 -3.976 -6.664 1.00 98.38 75 GLY A O 1
ATOM 535 N N . LEU A 1 76 ? 3.679 -4.831 -4.879 1.00 98.56 76 LEU A N 1
ATOM 536 C CA . LEU A 1 76 ? 3.865 -6.236 -5.269 1.00 98.56 76 LEU A CA 1
ATOM 537 C C . LEU A 1 76 ? 3.192 -6.561 -6.610 1.00 98.56 76 LEU A C 1
ATOM 539 O O . LEU A 1 76 ? 3.721 -7.344 -7.396 1.00 98.56 76 LEU A O 1
ATOM 543 N N . THR A 1 77 ? 2.051 -5.938 -6.898 1.00 98.31 77 THR A N 1
ATOM 544 C CA . THR A 1 77 ? 1.343 -6.109 -8.174 1.00 98.31 77 THR A CA 1
ATOM 545 C C . THR A 1 77 ? 2.119 -5.477 -9.326 1.00 98.31 77 THR A C 1
ATOM 547 O O . THR A 1 77 ? 2.282 -6.106 -10.371 1.00 98.31 77 THR A O 1
ATOM 550 N N . ILE A 1 78 ? 2.664 -4.272 -9.130 1.00 97.50 78 ILE A N 1
ATOM 551 C CA . ILE A 1 78 ? 3.555 -3.632 -10.108 1.00 97.50 78 ILE A CA 1
ATOM 552 C C . ILE A 1 78 ? 4.776 -4.521 -10.360 1.00 97.50 78 ILE A C 1
ATOM 554 O O . ILE A 1 78 ? 5.099 -4.798 -11.516 1.00 97.50 78 ILE A O 1
ATOM 558 N N . TYR A 1 79 ? 5.401 -5.044 -9.299 1.00 97.50 79 TYR A N 1
ATOM 559 C CA . TYR A 1 79 ? 6.505 -5.993 -9.431 1.00 97.50 79 TYR A CA 1
ATOM 560 C C . TYR A 1 79 ? 6.090 -7.224 -10.252 1.00 97.50 79 TYR A C 1
ATOM 562 O O . TYR A 1 79 ? 6.767 -7.570 -11.218 1.00 97.50 79 TYR A O 1
ATOM 570 N N . ASP A 1 80 ? 4.954 -7.868 -9.956 1.00 97.19 80 ASP A N 1
ATOM 571 C CA . ASP A 1 80 ? 4.489 -9.040 -10.714 1.00 97.19 80 ASP A CA 1
ATOM 572 C C . ASP A 1 80 ? 4.336 -8.758 -12.218 1.00 97.19 80 ASP A C 1
ATOM 574 O O . ASP A 1 80 ? 4.676 -9.602 -13.070 1.00 97.19 80 ASP A O 1
ATOM 578 N N . MET A 1 81 ? 3.822 -7.573 -12.542 1.00 95.62 81 MET A N 1
ATOM 579 C CA . MET A 1 81 ? 3.579 -7.151 -13.912 1.00 95.62 81 MET A CA 1
ATOM 580 C C . MET A 1 81 ? 4.867 -6.771 -14.649 1.00 95.62 81 MET A C 1
ATOM 582 O O . MET A 1 81 ? 4.965 -7.049 -15.846 1.00 95.62 81 MET A O 1
ATOM 586 N N . CYS A 1 82 ? 5.867 -6.238 -13.945 1.00 94.25 82 CYS A N 1
ATOM 587 C CA . CYS A 1 82 ? 7.104 -5.724 -14.535 1.00 94.25 82 CYS A CA 1
ATOM 588 C C . CYS A 1 82 ? 8.313 -6.672 -14.422 1.00 94.25 82 CYS A C 1
ATOM 590 O O . CYS A 1 82 ? 9.248 -6.537 -15.209 1.00 94.25 82 CYS A O 1
ATOM 592 N N . LYS A 1 83 ? 8.286 -7.693 -13.549 1.00 95.19 83 LYS A N 1
ATOM 593 C CA . LYS A 1 83 ? 9.436 -8.586 -13.265 1.00 95.19 83 LYS A CA 1
ATOM 594 C C . LYS A 1 83 ? 10.016 -9.334 -14.467 1.00 95.19 83 LYS A C 1
ATOM 596 O O . LYS A 1 83 ? 11.099 -9.902 -14.385 1.00 95.19 83 LYS A O 1
ATOM 601 N N . ALA A 1 84 ? 9.272 -9.423 -15.568 1.00 93.75 84 ALA A N 1
ATOM 602 C CA . ALA A 1 84 ? 9.768 -10.034 -16.799 1.00 93.75 84 ALA A CA 1
ATOM 603 C C . ALA A 1 84 ? 10.685 -9.094 -17.605 1.00 93.75 84 ALA A C 1
ATOM 605 O O . ALA A 1 84 ? 11.474 -9.585 -18.404 1.00 93.75 84 ALA A O 1
ATOM 606 N N . ALA A 1 85 ? 10.580 -7.776 -17.405 1.00 92.81 85 ALA A N 1
ATOM 607 C CA . ALA A 1 85 ? 11.457 -6.772 -18.007 1.00 92.81 85 ALA A CA 1
ATOM 608 C C . ALA A 1 85 ? 12.621 -6.474 -17.073 1.00 92.81 85 ALA A C 1
ATOM 610 O O . ALA A 1 85 ? 13.759 -6.418 -17.524 1.00 92.81 85 ALA A O 1
ATOM 611 N N . ASP A 1 86 ? 12.333 -6.335 -15.779 1.00 93.19 86 ASP A N 1
ATOM 612 C CA . ASP A 1 86 ? 13.344 -6.036 -14.781 1.00 93.19 86 ASP A CA 1
ATOM 613 C C . ASP A 1 86 ? 13.049 -6.762 -13.464 1.00 93.19 86 ASP A C 1
ATOM 615 O O . ASP A 1 86 ? 12.030 -6.531 -12.817 1.00 93.19 86 ASP A O 1
ATOM 619 N N . ARG A 1 87 ? 13.953 -7.663 -13.068 1.00 95.44 87 ARG A N 1
ATOM 620 C CA . ARG A 1 87 ? 13.866 -8.409 -11.801 1.00 95.44 87 ARG A CA 1
ATOM 621 C C . ARG A 1 87 ? 14.493 -7.665 -10.624 1.00 95.44 87 ARG A C 1
ATOM 623 O O . ARG A 1 87 ? 14.296 -8.101 -9.492 1.00 95.44 87 ARG A O 1
ATOM 630 N N . SER A 1 88 ? 15.240 -6.594 -10.890 1.00 96.62 88 SER A N 1
ATOM 631 C CA . SER A 1 88 ? 15.950 -5.796 -9.888 1.00 96.62 88 SER A CA 1
ATOM 632 C C . SER A 1 88 ? 15.068 -4.764 -9.185 1.00 96.62 88 SER A C 1
ATOM 634 O O . SER A 1 88 ? 15.523 -4.149 -8.226 1.00 96.62 88 SER A O 1
ATOM 636 N N . ILE A 1 89 ? 13.805 -4.615 -9.611 1.00 97.19 89 ILE A N 1
ATOM 637 C CA . ILE A 1 89 ? 12.819 -3.734 -8.973 1.00 97.19 89 ILE A CA 1
ATOM 638 C C . ILE A 1 89 ? 12.782 -4.009 -7.464 1.00 97.19 89 ILE A C 1
ATOM 640 O O . ILE A 1 89 ? 12.532 -5.133 -7.027 1.00 97.19 89 ILE A O 1
ATOM 644 N N . ILE A 1 90 ? 12.979 -2.961 -6.672 1.00 97.94 90 ILE A N 1
ATOM 645 C CA . ILE A 1 90 ? 12.875 -3.003 -5.215 1.00 97.94 90 ILE A CA 1
ATOM 646 C C . ILE A 1 90 ? 11.615 -2.272 -4.762 1.00 97.94 90 ILE A C 1
ATOM 648 O O . ILE A 1 90 ? 11.214 -1.269 -5.346 1.00 97.94 90 ILE A O 1
ATOM 652 N N . ILE A 1 91 ? 10.986 -2.787 -3.708 1.00 98.25 91 ILE A N 1
ATOM 653 C CA . ILE A 1 91 ? 9.890 -2.106 -3.018 1.00 98.25 91 ILE A CA 1
ATOM 654 C C . ILE A 1 91 ? 10.458 -1.606 -1.698 1.00 98.25 91 ILE A C 1
ATOM 656 O O . ILE A 1 91 ? 10.834 -2.407 -0.841 1.00 98.25 91 ILE A O 1
ATOM 660 N N . THR A 1 92 ? 10.533 -0.291 -1.546 1.00 97.62 92 THR A N 1
ATOM 661 C CA . THR A 1 92 ? 11.096 0.365 -0.365 1.00 97.62 92 THR A CA 1
ATOM 662 C C . THR A 1 92 ? 10.081 1.311 0.262 1.00 97.62 92 THR A C 1
ATOM 664 O O . THR A 1 92 ? 8.992 1.529 -0.271 1.00 97.62 92 THR A O 1
ATOM 667 N N . ASP A 1 93 ? 10.427 1.834 1.438 1.00 96.31 93 ASP A N 1
ATOM 668 C CA . ASP A 1 93 ? 9.754 2.981 2.055 1.00 96.31 93 ASP A CA 1
ATOM 669 C C . ASP A 1 93 ? 8.237 2.829 2.250 1.00 96.31 93 ASP A C 1
ATOM 671 O O . ASP A 1 93 ? 7.495 3.812 2.246 1.00 96.31 93 ASP A O 1
ATOM 675 N N . ILE A 1 94 ? 7.760 1.605 2.505 1.00 98.12 94 ILE A N 1
ATOM 676 C CA . ILE A 1 94 ? 6.371 1.379 2.921 1.00 98.12 94 ILE A CA 1
ATOM 677 C C . ILE A 1 94 ? 6.203 1.931 4.327 1.00 98.12 94 ILE A C 1
ATOM 679 O O . ILE A 1 94 ? 6.688 1.357 5.305 1.00 98.12 94 ILE A O 1
ATOM 683 N N . ASN A 1 95 ? 5.526 3.069 4.430 1.00 97.75 95 ASN A N 1
ATOM 684 C CA . ASN A 1 95 ? 5.426 3.764 5.691 1.00 97.75 95 ASN A CA 1
ATOM 685 C C . ASN A 1 95 ? 4.185 4.668 5.793 1.00 97.75 95 ASN A C 1
ATOM 687 O O . ASN A 1 95 ? 3.586 5.065 4.795 1.00 97.75 95 ASN A O 1
ATOM 691 N N . LEU A 1 96 ? 3.761 4.956 7.027 1.00 98.00 96 LEU A N 1
ATOM 692 C CA . LEU A 1 96 ? 2.592 5.793 7.299 1.00 98.00 96 LEU A CA 1
ATOM 693 C C . LEU A 1 96 ? 2.969 7.278 7.252 1.00 98.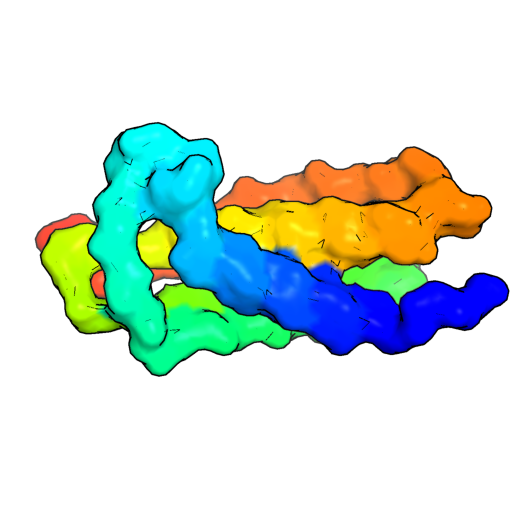00 96 LEU A C 1
ATOM 695 O O . LEU A 1 96 ? 3.745 7.725 8.094 1.00 98.00 96 LEU A O 1
ATOM 699 N N . LEU A 1 97 ? 2.375 8.046 6.336 1.00 98.00 97 LEU A N 1
ATOM 700 C CA . LEU A 1 97 ? 2.627 9.491 6.211 1.00 98.00 97 LEU A CA 1
ATOM 701 C C . LEU A 1 97 ? 1.803 10.337 7.181 1.00 98.00 97 LEU A C 1
ATOM 703 O O . LEU A 1 97 ? 2.293 11.313 7.737 1.00 98.00 97 LEU A O 1
ATOM 707 N N . SER A 1 98 ? 0.532 9.994 7.370 1.00 97.56 98 SER A N 1
ATOM 708 C CA . SER A 1 98 ? -0.339 10.703 8.301 1.00 97.56 98 SER A CA 1
ATOM 709 C C . SER A 1 98 ? -1.496 9.824 8.749 1.00 97.56 98 SER A C 1
ATOM 711 O O . SER A 1 98 ? -1.901 8.893 8.050 1.00 97.56 98 SER A O 1
ATOM 713 N N . LYS A 1 99 ? -2.042 10.133 9.921 1.00 97.25 99 LYS A N 1
ATOM 714 C CA . LYS A 1 99 ? -3.261 9.523 10.449 1.00 97.25 99 LYS A CA 1
ATOM 715 C C . LYS A 1 99 ? -3.999 10.542 11.296 1.00 97.25 99 LYS A C 1
ATOM 717 O O . LYS A 1 99 ? -3.388 11.239 12.093 1.00 97.25 99 LYS A O 1
ATOM 722 N N . LYS A 1 100 ? -5.321 10.613 11.159 1.00 96.19 100 LYS A N 1
ATOM 723 C CA . LYS A 1 100 ? -6.183 11.488 11.961 1.00 96.19 100 LYS A CA 1
ATOM 724 C C . LYS A 1 100 ? -7.299 10.676 12.611 1.00 96.19 100 LYS A C 1
ATOM 726 O O . LYS A 1 100 ? -7.883 9.811 11.966 1.00 96.19 100 LYS A O 1
ATOM 731 N N . GLY A 1 101 ? -7.629 11.012 13.857 1.00 92.56 101 GLY A N 1
ATOM 732 C CA . GLY A 1 101 ? -8.741 10.421 14.604 1.00 92.56 101 GLY A CA 1
ATOM 733 C C . GLY A 1 101 ? -8.299 9.449 15.699 1.00 92.56 101 GLY A C 1
ATOM 734 O O . GLY A 1 101 ? -7.140 9.049 15.786 1.00 92.56 101 GLY A O 1
ATOM 735 N N . GLY A 1 102 ? -9.244 9.073 16.561 1.00 90.81 102 GLY A N 1
ATOM 736 C CA . GLY A 1 102 ? -8.959 8.310 17.776 1.00 90.81 102 GLY A CA 1
ATOM 737 C C . GLY A 1 102 ? -8.325 9.159 18.885 1.00 90.81 102 GLY A C 1
ATOM 738 O O . GLY A 1 102 ? -8.037 10.342 18.710 1.00 90.81 102 GLY A O 1
ATOM 739 N N . LYS A 1 103 ? -8.108 8.541 20.053 1.00 88.25 103 LYS A N 1
ATOM 740 C CA . LYS A 1 103 ? -7.575 9.227 21.246 1.00 88.25 103 LYS A CA 1
ATOM 741 C C . LYS A 1 103 ? -6.154 9.768 21.058 1.00 88.25 103 LYS A C 1
ATOM 743 O O . LYS A 1 103 ? -5.796 10.742 21.702 1.00 88.25 103 LYS A O 1
ATOM 748 N N . SER A 1 104 ? -5.365 9.150 20.177 1.00 88.44 104 SER A N 1
ATOM 749 C CA . SER A 1 104 ? -3.980 9.546 19.896 1.00 88.44 104 SER A CA 1
ATOM 750 C C . SER A 1 104 ? -3.859 10.831 19.067 1.00 88.44 104 SER A C 1
ATOM 752 O O . SER A 1 104 ? -2.748 11.282 18.822 1.00 88.44 104 SER A O 1
ATOM 754 N N . GLY A 1 105 ? -4.972 11.395 18.585 1.00 91.94 105 GLY A N 1
ATOM 755 C CA . GLY A 1 105 ? -4.960 12.612 17.777 1.00 91.94 105 GLY A CA 1
ATOM 756 C C . GLY A 1 105 ? -4.413 12.410 16.361 1.00 91.94 105 GLY A C 1
ATOM 757 O O . GLY A 1 105 ? -4.561 11.340 15.762 1.00 91.94 105 GLY A O 1
ATOM 758 N N . THR A 1 106 ? -3.840 13.479 15.807 1.00 95.31 106 THR A N 1
ATOM 759 C CA . THR A 1 106 ? -3.270 13.495 14.455 1.00 95.31 106 THR A CA 1
ATOM 760 C C . THR A 1 106 ? -1.781 13.180 14.511 1.00 95.31 106 THR A C 1
ATOM 762 O O . THR A 1 106 ? -1.038 13.837 15.231 1.00 95.31 106 THR A O 1
ATOM 765 N N . PHE A 1 107 ? -1.352 12.217 13.708 1.00 97.31 107 PHE A N 1
ATOM 766 C CA . PHE A 1 107 ? 0.043 11.946 13.396 1.00 97.31 107 PHE A CA 1
ATOM 767 C C . PHE A 1 107 ? 0.354 12.462 11.988 1.00 97.31 107 PHE A C 1
ATOM 769 O O . PHE A 1 107 ? -0.433 12.241 11.063 1.00 97.31 107 PHE A O 1
ATOM 776 N N . ILE A 1 108 ? 1.501 13.118 11.832 1.00 96.38 108 ILE A N 1
ATOM 777 C CA . ILE A 1 108 ? 2.101 13.498 10.552 1.00 96.38 108 ILE A CA 1
ATOM 778 C C . ILE A 1 108 ? 3.574 13.116 10.660 1.00 96.38 108 ILE A C 1
ATOM 780 O O . ILE A 1 108 ? 4.214 13.433 11.659 1.00 96.38 108 ILE A O 1
ATOM 784 N N . ARG A 1 109 ? 4.078 12.391 9.667 1.00 92.81 109 ARG A N 1
ATOM 785 C CA . ARG A 1 109 ? 5.488 12.030 9.580 1.00 92.81 109 ARG A CA 1
ATOM 786 C C . ARG A 1 109 ? 6.311 13.269 9.222 1.00 92.81 109 ARG A C 1
ATOM 788 O O . ARG A 1 109 ? 5.936 13.974 8.287 1.00 92.81 109 ARG A O 1
ATOM 795 N N . GLU A 1 110 ? 7.381 13.497 9.980 1.00 82.12 110 GLU A N 1
ATOM 796 C CA . GLU A 1 110 ? 8.407 14.517 9.703 1.00 82.12 110 GLU A CA 1
ATOM 797 C C . GLU A 1 110 ? 9.301 14.122 8.523 1.00 82.12 110 GLU A C 1
ATOM 799 O O . GLU A 1 110 ? 9.585 12.907 8.376 1.00 82.12 110 GLU A O 1
#